Protein AF-A0AAQ4EVL1-F1 (afdb_monomer_lite)

Secondary structure (DSSP, 8-state):
----SSHHHHHHHHHHHHHHHHTT----HHHHHHHHHHHHHHHT-TT----HHHHHHHH-

pLDDT: mean 92.26, std 9.86, range [45.28, 97.56]

Radius of gyration: 11.23 Å; chains: 1; bounding box: 28×22×26 Å

Organism: Amblyomma americanum (NCBI:txid6943)

InterPro domains:
  IPR006600 HTH CenpB-type DNA-binding domain [PF03221] (6-59)
  IPR006600 HTH CenpB-type DNA-binding domain [PS51253] (1-60)
  IPR006600 HTH CenpB-type DNA-binding domain [SM00674] (3-60)
  IPR009057 Homedomain-like superfamily [SSF46689] (2-59)
  IPR050863 Centromere and Transposable Element-Derived Protein [PTHR19303] (2-59)

Foldseek 3Di:
DDDDPCNVLLVVLVVVVVVCVVVVHDDDLVNSLVSSVVSCVVVVVPVDDSDPVVSVVSVD

Structure (mmCIF, N/CA/C/O backbone):
data_AF-A0AAQ4EVL1-F1
#
_entry.id   AF-A0AAQ4EVL1-F1
#
loop_
_atom_site.group_PDB
_atom_site.id
_atom_site.type_symbol
_atom_site.label_atom_id
_atom_site.label_alt_id
_atom_site.label_comp_id
_atom_site.label_asym_id
_atom_site.label_entity_id
_atom_site.label_seq_id
_atom_site.pdbx_PDB_ins_code
_atom_site.Cartn_x
_atom_site.Cartn_y
_atom_site.Cartn_z
_atom_site.occupancy
_atom_site.B_iso_or_equiv
_atom_site.auth_seq_id
_atom_site.auth_comp_id
_atom_site.auth_asym_id
_atom_site.auth_atom_id
_atom_site.pdbx_PDB_model_num
ATOM 1 N N . MET A 1 1 ? 13.341 15.765 -2.742 1.00 45.28 1 MET A N 1
ATOM 2 C CA . MET A 1 1 ? 12.014 15.147 -2.955 1.00 45.28 1 MET A CA 1
ATOM 3 C C . MET A 1 1 ? 12.237 13.794 -3.589 1.00 45.28 1 MET A C 1
ATOM 5 O O . MET A 1 1 ? 12.747 13.734 -4.700 1.00 45.28 1 MET A O 1
ATOM 9 N N . ARG A 1 2 ? 11.976 12.714 -2.857 1.00 54.44 2 ARG A N 1
ATOM 10 C CA . ARG A 1 2 ? 12.075 11.362 -3.403 1.00 54.44 2 ARG A CA 1
ATOM 11 C C . ARG A 1 2 ? 10.809 11.144 -4.235 1.00 54.44 2 ARG A C 1
ATOM 13 O O . ARG A 1 2 ? 9.723 11.235 -3.677 1.00 54.44 2 ARG A O 1
ATOM 20 N N . LEU A 1 3 ? 10.928 10.979 -5.554 1.00 60.88 3 LEU A N 1
ATOM 21 C CA . LEU A 1 3 ? 9.770 10.617 -6.374 1.00 60.88 3 LEU A CA 1
ATOM 22 C C . LEU A 1 3 ? 9.311 9.219 -5.944 1.00 60.88 3 LEU A C 1
ATOM 24 O O . LEU A 1 3 ? 10.133 8.303 -5.864 1.00 60.88 3 LEU A O 1
ATOM 28 N N . ALA A 1 4 ? 8.019 9.073 -5.654 1.00 73.69 4 ALA A N 1
ATOM 29 C CA . ALA A 1 4 ? 7.384 7.769 -5.509 1.00 73.69 4 ALA A CA 1
ATOM 30 C C . ALA A 1 4 ? 7.669 6.933 -6.763 1.00 73.69 4 ALA A C 1
ATOM 32 O O . ALA A 1 4 ? 7.562 7.447 -7.878 1.00 73.69 4 ALA A O 1
ATOM 33 N N . LYS A 1 5 ? 8.048 5.659 -6.594 1.00 83.56 5 LYS A N 1
ATOM 34 C CA . LYS A 1 5 ? 8.307 4.768 -7.741 1.00 83.56 5 LYS A CA 1
ATOM 35 C C . LYS A 1 5 ? 7.017 4.523 -8.540 1.00 83.56 5 LYS A C 1
ATOM 37 O O . LYS A 1 5 ? 7.084 4.350 -9.750 1.00 83.56 5 LYS A O 1
ATOM 42 N N . TYR A 1 6 ? 5.866 4.567 -7.86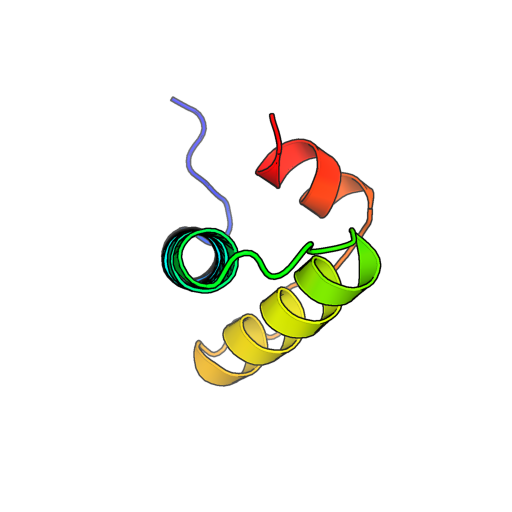5 1.00 91.69 6 TYR A N 1
ATOM 43 C CA . TYR A 1 6 ? 4.545 4.303 -8.436 1.00 91.69 6 TYR A CA 1
ATOM 44 C C . TYR A 1 6 ? 3.549 5.398 -8.005 1.00 91.69 6 TYR A C 1
ATOM 46 O O . TYR A 1 6 ? 2.696 5.161 -7.149 1.00 91.69 6 TYR A O 1
ATOM 54 N N . PRO A 1 7 ? 3.669 6.630 -8.533 1.00 91.94 7 PRO A N 1
ATOM 55 C CA . PRO A 1 7 ? 2.934 7.784 -8.013 1.00 91.94 7 PRO A CA 1
ATOM 56 C C . PRO A 1 7 ? 1.412 7.649 -8.157 1.00 91.94 7 PRO A C 1
ATOM 58 O O . PRO A 1 7 ? 0.679 8.009 -7.236 1.00 91.94 7 PRO A O 1
ATOM 61 N N . ASP A 1 8 ? 0.927 7.100 -9.274 1.00 94.75 8 ASP A N 1
ATOM 62 C CA . ASP A 1 8 ? -0.511 6.918 -9.504 1.00 94.75 8 ASP A CA 1
ATOM 63 C C . ASP A 1 8 ? -1.096 5.819 -8.609 1.00 94.75 8 ASP A C 1
ATOM 65 O O . ASP A 1 8 ? -2.186 5.979 -8.057 1.00 94.75 8 ASP A O 1
ATOM 69 N N . LEU A 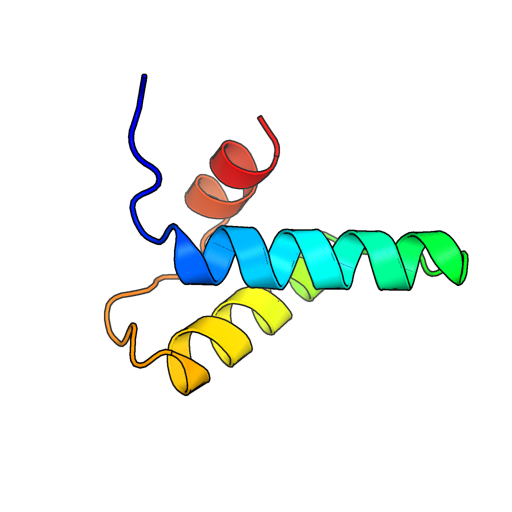1 9 ? -0.327 4.749 -8.384 1.00 95.75 9 LEU A N 1
ATOM 70 C CA . LEU A 1 9 ? -0.677 3.666 -7.468 1.00 95.75 9 LEU A CA 1
ATOM 71 C C . LEU A 1 9 ? -0.782 4.163 -6.024 1.00 95.75 9 LEU A C 1
ATOM 73 O O . LEU A 1 9 ? -1.800 3.950 -5.367 1.00 95.75 9 LEU A O 1
ATOM 77 N N . GLU A 1 10 ? 0.256 4.841 -5.532 1.00 94.81 10 GLU A N 1
ATOM 78 C CA . GLU A 1 10 ? 0.297 5.353 -4.160 1.00 94.81 10 GLU A CA 1
ATOM 79 C C . GLU A 1 10 ? -0.813 6.385 -3.923 1.00 94.81 10 GLU A C 1
ATOM 81 O O . GLU A 1 10 ? -1.464 6.371 -2.875 1.00 94.81 10 GLU A O 1
ATOM 86 N N . LYS A 1 11 ? -1.110 7.226 -4.923 1.00 95.38 11 LYS A N 1
ATOM 87 C CA . LYS A 1 11 ? -2.229 8.174 -4.874 1.00 95.38 11 LYS A CA 1
ATOM 88 C C . LYS A 1 11 ? -3.584 7.466 -4.806 1.00 95.38 11 LYS A C 1
ATOM 90 O O . LYS A 1 11 ? -4.408 7.837 -3.968 1.00 95.38 11 LYS A O 1
ATOM 95 N N . ALA A 1 12 ? -3.827 6.475 -5.665 1.00 96.50 12 ALA A N 1
ATOM 96 C CA . ALA A 1 12 ? -5.071 5.705 -5.662 1.00 96.50 12 ALA A CA 1
ATOM 97 C C . ALA A 1 12 ? -5.265 4.965 -4.329 1.00 96.50 12 ALA A C 1
ATOM 99 O O . ALA A 1 12 ? -6.342 5.018 -3.732 1.00 96.50 12 ALA A O 1
ATOM 100 N N . LEU A 1 13 ? -4.199 4.347 -3.818 1.00 96.75 13 LEU A N 1
ATOM 101 C CA . LEU A 1 13 ? -4.214 3.640 -2.543 1.00 96.75 13 LEU A CA 1
ATOM 102 C C . LEU A 1 13 ? -4.482 4.576 -1.364 1.00 96.75 13 LEU A C 1
ATOM 104 O O . LEU A 1 13 ? -5.295 4.248 -0.503 1.00 96.75 13 LEU A O 1
ATOM 108 N N . LEU A 1 14 ? -3.869 5.762 -1.345 1.00 95.88 14 LEU A N 1
ATOM 109 C CA . LEU A 1 14 ? -4.110 6.762 -0.307 1.00 95.88 14 LEU A CA 1
ATOM 110 C C . LEU A 1 14 ? -5.565 7.253 -0.301 1.00 95.88 14 LEU A C 1
ATOM 112 O O . LEU A 1 14 ? -6.141 7.441 0.771 1.00 95.88 14 LEU A O 1
ATOM 116 N N . LEU A 1 15 ? -6.165 7.469 -1.476 1.00 96.94 15 LEU A N 1
ATOM 117 C CA . LEU A 1 15 ? -7.577 7.849 -1.583 1.00 96.94 15 LEU A CA 1
ATOM 118 C C . LEU A 1 15 ? -8.490 6.754 -1.029 1.00 96.94 15 LEU A C 1
ATOM 120 O O . LEU A 1 15 ? -9.377 7.048 -0.232 1.00 96.94 15 LEU A O 1
ATOM 124 N N . TRP A 1 16 ? -8.225 5.500 -1.385 1.00 97.56 16 TRP A N 1
ATOM 125 C CA . TRP A 1 16 ? -8.984 4.368 -0.868 1.00 97.56 16 TRP A CA 1
ATOM 126 C C . TRP A 1 16 ? -8.832 4.209 0.655 1.00 97.56 16 TRP A C 1
ATOM 128 O O . TRP A 1 16 ? -9.830 4.043 1.348 1.00 97.56 16 TRP A O 1
ATOM 138 N N . ILE A 1 17 ? -7.623 4.354 1.214 1.00 96.44 17 ILE A N 1
ATOM 139 C CA . ILE A 1 17 ? -7.413 4.317 2.675 1.00 96.44 17 ILE A CA 1
ATOM 140 C C . ILE A 1 17 ? -8.222 5.413 3.378 1.00 96.44 17 ILE A C 1
ATOM 142 O O . ILE A 1 17 ? -8.850 5.150 4.402 1.00 96.44 17 ILE A O 1
ATOM 146 N N . LYS A 1 18 ? -8.240 6.636 2.828 1.00 96.31 18 LYS A N 1
ATOM 147 C CA . LYS A 1 18 ? -9.047 7.740 3.373 1.00 96.31 18 LYS A CA 1
ATOM 148 C C . LYS A 1 18 ? -10.538 7.411 3.369 1.00 96.31 18 LYS A C 1
ATOM 150 O O . LYS A 1 18 ? -11.219 7.724 4.338 1.00 96.31 18 LYS A O 1
ATOM 155 N N . GLU A 1 19 ? -11.027 6.773 2.311 1.00 97.56 19 GLU A N 1
ATOM 156 C CA . GLU A 1 19 ? -12.416 6.323 2.220 1.00 97.56 19 GLU A CA 1
ATOM 157 C C . GLU A 1 19 ? -12.742 5.244 3.265 1.00 97.56 19 GLU A C 1
ATOM 159 O O . GLU A 1 19 ? -13.784 5.319 3.909 1.00 97.56 19 GLU A O 1
ATOM 164 N N . MET A 1 20 ? -11.842 4.281 3.490 1.00 97.31 20 MET A N 1
ATOM 165 C CA . MET A 1 20 ? -12.027 3.241 4.512 1.00 97.31 20 MET A CA 1
ATOM 166 C C . MET A 1 20 ? -12.006 3.825 5.928 1.00 97.31 20 MET A C 1
ATOM 168 O O . MET A 1 20 ? -12.850 3.473 6.747 1.00 97.31 20 MET A O 1
ATOM 172 N N . HIS A 1 21 ? -11.106 4.772 6.207 1.00 95.31 21 HIS A N 1
ATOM 173 C CA . HIS A 1 21 ? -11.097 5.495 7.481 1.00 95.31 21 HIS A CA 1
ATOM 174 C C . HIS A 1 21 ? -12.357 6.341 7.686 1.00 95.31 21 HIS A C 1
ATOM 176 O O . HIS A 1 21 ? -12.858 6.405 8.801 1.00 95.31 21 HIS A O 1
ATOM 182 N N . ALA A 1 22 ? -12.899 6.957 6.631 1.00 97.19 22 ALA A N 1
ATOM 183 C CA . ALA A 1 22 ? -14.166 7.687 6.709 1.00 97.19 22 ALA A CA 1
ATOM 184 C C . ALA A 1 22 ? -15.371 6.776 7.016 1.00 97.19 22 ALA A C 1
ATOM 186 O O . ALA A 1 22 ? -16.421 7.271 7.415 1.00 97.19 22 ALA A O 1
ATOM 187 N N . GLN A 1 23 ? -15.217 5.464 6.830 1.00 96.81 23 GLN A N 1
ATOM 188 C CA . GLN A 1 23 ? -16.201 4.435 7.169 1.00 96.81 23 GLN A CA 1
ATOM 189 C C . GLN A 1 23 ? -15.871 3.707 8.487 1.00 96.81 23 GLN A C 1
ATOM 191 O O . GLN A 1 23 ? -16.482 2.681 8.775 1.00 96.81 23 GLN A O 1
ATOM 196 N N . ASP A 1 24 ? -14.890 4.194 9.260 1.00 95.88 24 ASP A N 1
ATOM 197 C CA . ASP A 1 24 ? -14.388 3.557 10.488 1.00 95.88 24 ASP A CA 1
ATOM 198 C C . ASP A 1 24 ? -13.908 2.102 10.285 1.00 95.88 24 ASP A C 1
ATOM 200 O O . ASP A 1 24 ? -13.915 1.283 11.206 1.00 95.88 24 ASP A O 1
ATOM 204 N N . ILE A 1 25 ? -13.454 1.764 9.071 1.00 95.19 25 ILE A N 1
ATOM 205 C CA . ILE A 1 25 ? -12.942 0.431 8.740 1.00 95.19 25 ILE A CA 1
ATOM 206 C C . ILE A 1 25 ? -11.437 0.380 9.050 1.00 95.19 25 ILE A C 1
ATOM 208 O O . ILE A 1 25 ? -10.647 1.058 8.382 1.00 95.19 25 ILE A O 1
ATOM 212 N N . PRO A 1 26 ? -10.991 -0.443 10.019 1.00 92.56 26 PRO A N 1
ATOM 213 C CA . PRO A 1 26 ? -9.574 -0.593 10.313 1.00 92.56 26 PRO A CA 1
ATOM 214 C C . PRO A 1 26 ? -8.874 -1.398 9.213 1.00 92.56 26 PRO A C 1
ATOM 216 O O . PRO A 1 26 ? -9.282 -2.509 8.870 1.00 92.56 26 PRO A O 1
ATOM 219 N N . LEU A 1 27 ? -7.771 -0.860 8.691 1.00 95.00 27 LEU A N 1
ATOM 220 C CA . LEU A 1 27 ? -6.969 -1.513 7.658 1.00 95.00 27 LEU A CA 1
ATOM 221 C C . LEU A 1 27 ? -5.675 -2.093 8.230 1.00 95.00 27 LEU A C 1
ATOM 223 O O . LEU A 1 27 ? -4.849 -1.390 8.814 1.00 95.00 27 LEU A O 1
ATOM 227 N N . SER A 1 28 ? -5.459 -3.388 8.007 1.00 95.75 28 SER A N 1
ATOM 228 C CA . SER A 1 28 ? -4.199 -4.054 8.339 1.00 95.75 28 SER A CA 1
ATOM 229 C C . SER A 1 28 ? -3.184 -3.942 7.193 1.00 95.75 28 SER A C 1
ATOM 231 O O . SER A 1 28 ? -3.530 -3.657 6.046 1.00 95.75 28 SER A O 1
ATOM 233 N N . GLY A 1 29 ? -1.902 -4.169 7.498 1.00 95.00 29 GLY A N 1
ATOM 234 C CA . GLY A 1 29 ? -0.831 -4.196 6.491 1.00 95.00 29 GLY A CA 1
ATOM 235 C C . GLY A 1 29 ? -1.105 -5.142 5.318 1.00 95.00 29 GLY A C 1
ATOM 236 O O . GLY A 1 29 ? -1.065 -4.680 4.179 1.00 95.00 29 GLY A O 1
ATOM 237 N N . PRO A 1 30 ? -1.470 -6.413 5.568 1.00 96.81 30 PRO A N 1
ATOM 238 C CA . PRO A 1 30 ? -1.808 -7.358 4.505 1.00 96.81 30 PRO A CA 1
ATOM 239 C C . PRO A 1 30 ? -2.967 -6.902 3.611 1.00 96.81 30 PRO A C 1
ATOM 241 O O . PRO A 1 30 ? -2.916 -7.095 2.400 1.00 96.81 30 PRO A O 1
ATOM 244 N N . VAL A 1 31 ? -3.988 -6.249 4.179 1.00 97.00 31 VAL A N 1
ATOM 245 C CA . VAL A 1 31 ? -5.127 -5.730 3.404 1.00 97.00 31 VAL A CA 1
ATOM 246 C C . VAL A 1 31 ? -4.686 -4.583 2.488 1.00 97.00 31 VAL A C 1
ATOM 248 O O . VAL A 1 31 ? -5.074 -4.537 1.323 1.00 97.00 31 VAL A O 1
ATOM 251 N N . ILE A 1 32 ? -3.828 -3.686 2.984 1.00 96.69 32 ILE A N 1
ATOM 252 C CA . ILE A 1 32 ? -3.262 -2.596 2.176 1.00 96.69 32 ILE A CA 1
ATOM 253 C C . ILE A 1 32 ? -2.379 -3.151 1.050 1.00 96.69 32 ILE A C 1
ATOM 255 O O . ILE A 1 32 ? -2.474 -2.679 -0.079 1.00 96.69 32 ILE A O 1
ATOM 259 N N . LEU A 1 33 ? -1.559 -4.168 1.331 1.00 97.12 33 LEU A N 1
ATOM 260 C CA . LEU A 1 33 ? -0.713 -4.826 0.329 1.00 97.12 33 LEU A CA 1
ATOM 261 C C . LEU A 1 33 ? -1.534 -5.501 -0.774 1.00 97.12 33 LEU A C 1
ATOM 263 O O . LEU A 1 33 ? -1.225 -5.320 -1.950 1.00 97.12 33 LEU A O 1
ATOM 267 N N . ALA A 1 34 ? -2.592 -6.229 -0.408 1.00 97.31 34 ALA A N 1
ATOM 268 C CA . ALA A 1 34 ? -3.492 -6.850 -1.376 1.00 97.31 34 ALA A CA 1
ATOM 269 C C . ALA A 1 34 ? -4.135 -5.795 -2.287 1.00 97.31 34 ALA A C 1
ATOM 271 O O . ALA A 1 34 ? -4.085 -5.912 -3.509 1.00 97.31 34 ALA A O 1
ATOM 272 N N . LYS A 1 35 ? -4.642 -4.701 -1.703 1.00 97.38 35 LYS A N 1
ATOM 273 C CA . LYS A 1 35 ? -5.248 -3.619 -2.484 1.00 97.38 35 LYS A CA 1
ATOM 274 C C . LYS A 1 35 ? -4.245 -2.895 -3.385 1.00 97.38 35 LYS A C 1
ATOM 276 O O . LYS A 1 35 ? -4.594 -2.498 -4.494 1.00 97.38 35 LYS A O 1
ATOM 281 N N . ALA A 1 36 ? -3.004 -2.733 -2.927 1.00 97.19 36 ALA A N 1
ATOM 282 C CA . ALA A 1 36 ? -1.928 -2.173 -3.736 1.00 97.19 36 ALA A CA 1
ATOM 283 C C . ALA A 1 36 ? -1.612 -3.063 -4.948 1.00 97.19 36 ALA A C 1
ATOM 285 O O . ALA A 1 36 ? -1.426 -2.545 -6.045 1.00 97.19 36 ALA A O 1
ATOM 286 N N . ALA A 1 37 ? -1.596 -4.388 -4.776 1.00 97.19 37 ALA A N 1
ATOM 287 C CA . ALA A 1 37 ? -1.404 -5.321 -5.885 1.00 97.19 37 ALA A CA 1
ATOM 288 C C . ALA A 1 37 ? -2.545 -5.225 -6.915 1.00 97.19 37 ALA A C 1
ATOM 290 O O . ALA A 1 37 ? -2.274 -5.138 -8.111 1.00 97.19 37 ALA A O 1
ATOM 291 N N . ASP A 1 38 ? -3.801 -5.143 -6.464 1.00 97.38 38 ASP A N 1
ATOM 292 C CA . ASP A 1 38 ? -4.955 -4.962 -7.359 1.00 97.38 38 ASP A CA 1
ATOM 293 C C . ASP A 1 38 ? -4.846 -3.669 -8.175 1.00 97.38 38 ASP A C 1
ATOM 295 O O . ASP A 1 38 ? -5.026 -3.664 -9.393 1.00 97.38 38 ASP A O 1
ATOM 299 N N . PHE A 1 39 ? -4.526 -2.556 -7.512 1.00 97.31 39 PHE A N 1
ATOM 300 C CA . PHE A 1 39 ? -4.351 -1.274 -8.187 1.00 97.31 39 PHE A CA 1
ATOM 301 C C . PHE A 1 39 ? -3.160 -1.276 -9.142 1.00 97.31 39 PHE A C 1
ATOM 303 O O . PHE A 1 39 ? -3.254 -0.680 -10.211 1.00 97.31 39 PHE A O 1
ATOM 310 N N . ALA A 1 40 ? -2.069 -1.963 -8.807 1.00 96.75 40 ALA A N 1
ATOM 311 C CA . ALA A 1 40 ? -0.931 -2.096 -9.703 1.00 96.75 40 ALA A CA 1
ATOM 312 C C . ALA A 1 40 ? -1.313 -2.835 -10.990 1.00 96.75 40 ALA A C 1
ATOM 314 O O . ALA A 1 40 ? -1.002 -2.346 -12.073 1.00 96.75 40 ALA A O 1
ATOM 315 N N . LEU A 1 41 ? -2.068 -3.934 -10.883 1.00 96.00 41 LEU A N 1
ATOM 316 C CA . LEU A 1 41 ? -2.598 -4.658 -12.043 1.00 96.00 41 LEU A CA 1
ATOM 317 C C . LEU A 1 41 ? -3.496 -3.764 -12.908 1.00 96.00 41 LEU A C 1
ATOM 319 O O . LEU A 1 41 ? -3.384 -3.763 -14.129 1.00 96.00 41 LEU A O 1
ATOM 323 N N . TRP A 1 42 ? -4.372 -2.972 -12.285 1.00 95.75 42 TRP A N 1
ATOM 324 C CA . TRP A 1 42 ? -5.298 -2.095 -13.012 1.00 95.75 42 TRP A CA 1
ATOM 325 C C . TRP A 1 42 ? -4.596 -0.917 -13.694 1.00 95.75 42 TRP A C 1
ATOM 327 O O . TRP A 1 42 ? -5.063 -0.439 -14.726 1.00 95.75 42 TRP A O 1
ATOM 337 N N . LEU A 1 43 ? -3.487 -0.449 -13.122 1.00 95.38 43 LEU A N 1
ATOM 338 C CA . LEU A 1 43 ? -2.677 0.647 -13.653 1.00 95.38 43 LEU A CA 1
ATOM 339 C C . LEU A 1 43 ? -1.569 0.169 -14.611 1.00 95.38 43 LEU A C 1
ATOM 341 O O . LEU A 1 43 ? -0.878 1.006 -15.187 1.00 95.38 43 LEU A O 1
ATOM 345 N N . GLY A 1 44 ? -1.404 -1.147 -14.800 1.00 95.19 44 GLY A N 1
ATOM 346 C CA . GLY A 1 44 ? -0.381 -1.732 -15.675 1.00 95.19 44 GLY A CA 1
ATOM 347 C C . GLY A 1 44 ? 1.038 -1.719 -15.092 1.00 95.19 44 GLY A C 1
ATOM 348 O O . GLY A 1 44 ? 2.014 -1.708 -15.840 1.00 95.19 44 GLY A O 1
ATOM 349 N N . TYR A 1 45 ? 1.177 -1.687 -13.765 1.00 95.19 45 TYR A N 1
ATOM 350 C CA . TYR A 1 45 ? 2.465 -1.803 -13.077 1.00 95.19 45 TYR A CA 1
ATOM 351 C C . TYR A 1 45 ? 2.814 -3.271 -12.804 1.00 95.19 45 TYR A C 1
ATOM 353 O O . TYR A 1 45 ? 2.770 -3.734 -11.664 1.00 95.19 45 TYR A O 1
ATOM 361 N N . ASP A 1 46 ? 3.191 -4.001 -13.852 1.00 91.06 46 ASP A N 1
ATOM 362 C CA . ASP A 1 46 ? 3.498 -5.439 -13.770 1.00 91.06 46 ASP A CA 1
ATOM 363 C C . ASP A 1 46 ? 4.752 -5.753 -12.926 1.00 91.06 46 ASP A C 1
ATOM 365 O O . ASP A 1 46 ? 4.904 -6.860 -12.412 1.00 91.06 46 ASP A O 1
ATOM 369 N N . ASP A 1 47 ? 5.660 -4.782 -12.763 1.00 92.75 47 ASP A N 1
ATOM 370 C CA . ASP A 1 47 ? 6.875 -4.904 -11.943 1.00 92.75 47 ASP A CA 1
ATOM 371 C C . ASP A 1 47 ? 6.644 -4.548 -10.463 1.00 92.75 47 ASP A C 1
ATOM 373 O O . ASP A 1 47 ? 7.588 -4.547 -9.662 1.00 92.75 47 ASP A O 1
ATOM 377 N N . PHE A 1 48 ? 5.411 -4.199 -10.088 1.00 94.31 48 PHE A N 1
ATOM 378 C CA . PHE A 1 48 ? 5.082 -3.850 -8.718 1.00 94.31 48 PHE A CA 1
ATOM 379 C C . PHE A 1 48 ? 5.115 -5.080 -7.809 1.00 94.31 48 PHE A C 1
ATOM 381 O O . PHE A 1 48 ? 4.341 -6.024 -7.958 1.00 94.31 48 PHE A O 1
ATOM 388 N N . ALA A 1 49 ? 5.978 -5.029 -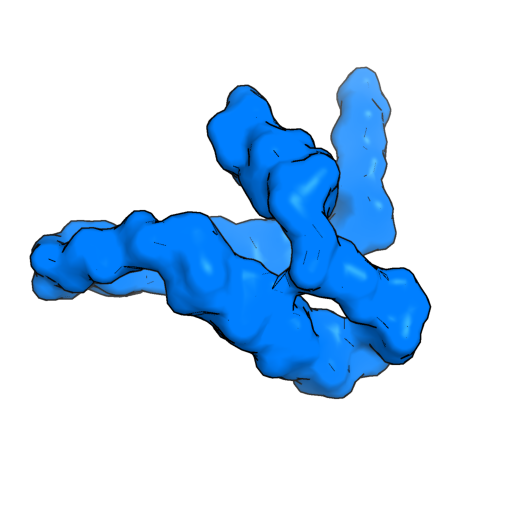6.796 1.00 92.50 49 ALA A N 1
ATOM 389 C CA . ALA A 1 49 ? 6.036 -6.031 -5.742 1.00 92.50 49 ALA A CA 1
ATOM 390 C C . ALA A 1 49 ? 5.452 -5.469 -4.440 1.00 92.50 49 ALA A C 1
ATOM 392 O O . ALA A 1 49 ? 6.094 -4.668 -3.748 1.00 92.50 49 ALA A O 1
ATOM 393 N N . ALA A 1 50 ? 4.255 -5.942 -4.085 1.00 92.31 50 ALA A N 1
ATOM 394 C CA . ALA A 1 50 ? 3.612 -5.687 -2.800 1.00 92.31 50 ALA A CA 1
ATOM 395 C C . ALA A 1 50 ? 4.413 -6.361 -1.666 1.00 92.31 50 ALA A C 1
ATOM 397 O O . A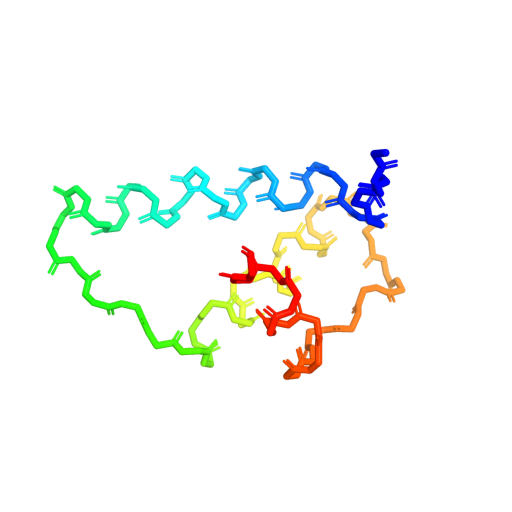LA A 1 50 ? 4.138 -7.488 -1.266 1.00 92.31 50 ALA A O 1
ATOM 398 N N . SER A 1 51 ? 5.447 -5.674 -1.179 1.00 93.81 51 SER A N 1
ATOM 399 C CA . SER A 1 51 ? 6.379 -6.168 -0.158 1.00 93.81 51 SER A CA 1
ATOM 400 C C . SER A 1 51 ? 6.285 -5.355 1.127 1.00 93.81 51 SER A C 1
ATOM 402 O O . SER A 1 51 ? 5.963 -4.166 1.092 1.00 93.81 51 SER A O 1
ATOM 404 N N . ASP A 1 52 ? 6.650 -5.958 2.260 1.00 93.56 52 ASP A N 1
ATOM 405 C CA . ASP A 1 52 ? 6.703 -5.255 3.548 1.00 93.56 52 ASP A CA 1
ATOM 406 C C . ASP A 1 52 ? 7.627 -4.030 3.505 1.00 93.56 52 ASP A C 1
ATOM 408 O O . ASP A 1 52 ? 7.311 -2.989 4.076 1.00 93.56 52 ASP A O 1
ATOM 412 N N . GLY A 1 53 ? 8.743 -4.115 2.772 1.00 94.06 53 GLY A N 1
ATOM 413 C CA . GLY A 1 53 ? 9.666 -2.992 2.593 1.00 94.06 53 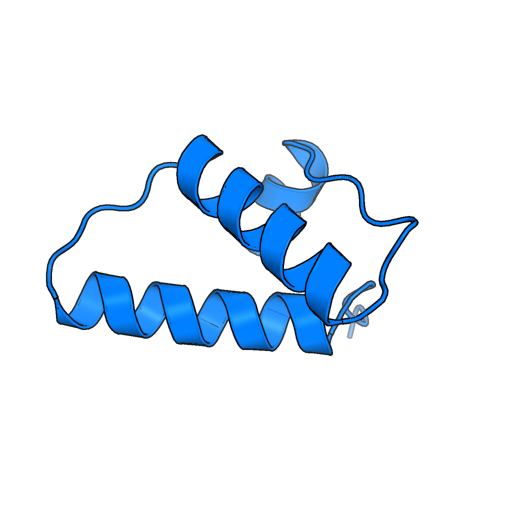GLY A CA 1
ATOM 414 C C . GLY A 1 53 ? 9.058 -1.831 1.803 1.00 94.06 53 GLY A C 1
ATOM 415 O O . GLY A 1 53 ? 9.321 -0.667 2.111 1.00 94.06 53 GLY A O 1
ATOM 416 N N . TRP A 1 54 ? 8.220 -2.125 0.806 1.00 94.62 54 TRP A N 1
ATOM 417 C CA . TRP A 1 54 ? 7.450 -1.091 0.119 1.00 94.62 54 TRP A CA 1
ATOM 418 C C . T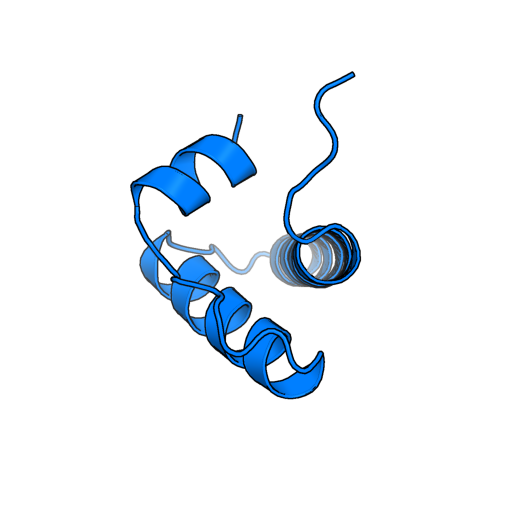RP A 1 54 ? 6.344 -0.527 1.019 1.00 94.62 54 TRP A C 1
ATOM 420 O O . TRP A 1 54 ? 6.216 0.690 1.108 1.00 94.62 54 TRP A O 1
ATOM 430 N N . LEU A 1 55 ? 5.606 -1.375 1.747 1.00 94.88 55 LEU A N 1
ATOM 431 C CA . LEU A 1 55 ? 4.562 -0.924 2.674 1.00 94.88 55 LEU A CA 1
ATOM 432 C C . LEU A 1 55 ? 5.125 -0.011 3.765 1.00 94.88 55 LEU A C 1
ATOM 434 O O . LEU A 1 55 ? 4.486 0.975 4.120 1.00 94.88 55 LEU A O 1
ATOM 438 N N . HIS A 1 56 ? 6.307 -0.332 4.293 1.00 93.38 56 HIS A N 1
ATOM 439 C CA . HIS A 1 56 ? 6.997 0.508 5.263 1.00 93.38 56 HIS A CA 1
ATOM 440 C C . HIS A 1 56 ? 7.245 1.904 4.686 1.00 93.38 56 HIS A C 1
ATOM 442 O O . HIS A 1 56 ? 6.805 2.880 5.276 1.00 93.38 56 HIS A O 1
ATOM 448 N N . ARG A 1 57 ? 7.818 1.987 3.477 1.00 90.94 57 ARG A N 1
ATOM 449 C CA . ARG A 1 57 ? 8.050 3.258 2.768 1.00 90.94 57 ARG A CA 1
ATOM 450 C C . ARG A 1 57 ? 6.781 4.025 2.428 1.00 90.94 57 ARG A C 1
ATOM 452 O O . ARG A 1 57 ? 6.804 5.244 2.405 1.00 90.94 57 ARG A O 1
ATOM 459 N N . PHE A 1 58 ? 5.703 3.317 2.113 1.00 90.38 58 PHE A N 1
ATOM 460 C CA . PHE A 1 58 ? 4.407 3.925 1.831 1.00 90.38 58 PHE A CA 1
ATOM 461 C C . PHE A 1 58 ? 3.780 4.559 3.087 1.00 90.38 58 PHE A C 1
ATOM 463 O O . PHE A 1 58 ? 2.956 5.462 2.972 1.00 90.38 58 PHE A O 1
ATOM 470 N N . ARG A 1 59 ? 4.139 4.069 4.281 1.00 86.44 59 ARG A N 1
ATOM 471 C CA . ARG A 1 59 ? 3.622 4.547 5.572 1.00 86.44 59 ARG A CA 1
ATOM 472 C C . ARG A 1 59 ? 4.504 5.595 6.258 1.00 86.44 59 ARG A C 1
ATOM 474 O O . ARG A 1 59 ? 4.023 6.193 7.218 1.00 86.44 59 ARG A O 1
ATOM 481 N N . GLU A 1 60 ? 5.757 5.750 5.831 1.00 82.75 60 GLU A N 1
ATOM 482 C CA . GLU A 1 60 ? 6.668 6.820 6.282 1.00 82.75 60 GLU A CA 1
ATOM 483 C C . GLU A 1 60 ? 6.191 8.202 5.814 1.00 82.75 60 GLU A C 1
ATOM 485 O O . GLU A 1 60 ? 6.252 9.140 6.640 1.00 82.75 60 GLU A O 1
#

Sequence (60 aa):
MRLAKYPDLEKALLLWIKEMHAQDIPLSGPVILAKAADFALWLGYDDFAASDGWLHRFRE